Protein AF-A0A959JV57-F1 (afdb_monomer_lite)

Radius of gyration: 28.12 Å; chains: 1; bounding box: 73×50×71 Å

Structure (mmCIF, N/CA/C/O backbone):
data_AF-A0A959JV57-F1
#
_entry.id   AF-A0A959JV57-F1
#
loop_
_atom_site.group_PDB
_atom_site.id
_atom_site.type_symbol
_atom_site.label_atom_id
_atom_site.label_alt_id
_atom_site.label_comp_id
_atom_site.label_asym_id
_atom_site.label_entity_id
_atom_site.label_seq_id
_atom_site.pdbx_PDB_ins_code
_atom_site.Cartn_x
_atom_site.Cartn_y
_atom_site.Cartn_z
_atom_site.occupancy
_atom_site.B_iso_or_equiv
_atom_site.auth_seq_id
_atom_site.auth_comp_id
_atom_site.auth_asym_id
_atom_site.auth_atom_id
_atom_site.pdbx_PDB_model_num
ATOM 1 N N . GLY A 1 1 ? 7.301 -25.362 -35.807 1.00 52.50 1 GLY A N 1
ATOM 2 C CA . GLY A 1 1 ? 5.873 -25.503 -36.182 1.00 52.50 1 GLY A CA 1
ATOM 3 C C . GLY A 1 1 ? 5.423 -24.274 -36.950 1.00 52.50 1 GLY A C 1
ATOM 4 O O . GLY A 1 1 ? 6.172 -23.306 -36.945 1.00 52.50 1 GLY A O 1
ATOM 5 N N . LYS A 1 2 ? 4.250 -24.298 -37.602 1.00 63.06 2 LYS A N 1
ATOM 6 C CA . LYS A 1 2 ? 3.744 -23.158 -38.401 1.00 63.06 2 LYS A CA 1
ATOM 7 C C . LYS A 1 2 ? 3.637 -21.845 -37.606 1.00 63.06 2 LYS A C 1
ATOM 9 O O . LYS A 1 2 ? 3.842 -20.795 -38.191 1.00 63.06 2 LYS A O 1
ATOM 14 N N . ASP A 1 3 ? 3.454 -21.935 -36.289 1.00 67.38 3 ASP A N 1
ATOM 15 C CA . ASP A 1 3 ? 3.324 -20.781 -35.383 1.00 67.38 3 ASP A CA 1
ATOM 16 C C . ASP A 1 3 ? 4.558 -20.577 -34.480 1.00 67.38 3 ASP A C 1
ATOM 18 O O . ASP A 1 3 ? 4.481 -19.987 -33.404 1.00 67.38 3 ASP A O 1
ATOM 22 N N . SER A 1 4 ? 5.710 -21.139 -34.864 1.00 71.12 4 SER A N 1
ATOM 23 C CA . SER A 1 4 ? 6.937 -21.066 -34.066 1.00 71.12 4 SER A CA 1
ATOM 24 C C . SER A 1 4 ? 7.746 -19.825 -34.414 1.00 71.12 4 SER A C 1
ATOM 26 O O . SER A 1 4 ? 8.199 -19.691 -35.545 1.00 71.12 4 SER A O 1
ATOM 28 N N . ASN A 1 5 ? 8.048 -18.997 -33.417 1.00 72.25 5 ASN A N 1
ATOM 29 C CA . ASN A 1 5 ? 8.961 -17.857 -33.557 1.00 72.25 5 ASN A CA 1
ATOM 30 C C . ASN A 1 5 ? 10.437 -18.247 -33.321 1.00 72.25 5 ASN A C 1
ATOM 32 O O . ASN A 1 5 ? 11.189 -17.497 -32.703 1.00 72.25 5 ASN A O 1
ATOM 36 N N . ASP A 1 6 ? 10.832 -19.453 -33.734 1.00 79.62 6 ASP A N 1
ATOM 37 C CA . ASP A 1 6 ? 12.185 -19.986 -33.509 1.00 79.62 6 ASP A CA 1
ATOM 38 C C . ASP A 1 6 ? 12.947 -20.081 -34.836 1.00 79.62 6 ASP A C 1
ATOM 40 O O . ASP A 1 6 ? 12.332 -20.133 -35.907 1.00 79.62 6 ASP A O 1
ATOM 44 N N . ILE A 1 7 ? 14.281 -20.121 -34.778 1.00 83.56 7 ILE A N 1
ATOM 45 C CA . ILE A 1 7 ? 15.097 -20.226 -35.992 1.00 83.56 7 ILE A CA 1
ATOM 46 C C . ILE A 1 7 ? 14.872 -21.589 -36.635 1.00 83.56 7 ILE A C 1
ATOM 48 O O . ILE A 1 7 ? 15.105 -22.637 -36.034 1.00 83.56 7 ILE A O 1
ATOM 52 N N . CYS A 1 8 ? 14.484 -21.564 -37.905 1.00 84.50 8 CYS A N 1
ATOM 53 C CA . CYS A 1 8 ? 14.448 -22.754 -38.736 1.00 84.50 8 CYS A CA 1
ATOM 54 C C . CYS A 1 8 ? 15.799 -22.930 -39.431 1.00 84.50 8 CYS A C 1
ATOM 56 O O . CYS A 1 8 ? 16.274 -22.033 -40.125 1.00 84.50 8 CYS A O 1
ATOM 58 N N . LEU A 1 9 ? 16.408 -24.098 -39.244 1.00 85.94 9 LEU A N 1
ATOM 59 C CA . LEU A 1 9 ? 17.654 -24.477 -39.900 1.00 85.94 9 LEU A CA 1
ATOM 60 C C . LEU A 1 9 ? 17.373 -25.483 -41.015 1.00 85.94 9 LEU A C 1
ATOM 62 O O . LEU A 1 9 ? 16.409 -26.246 -40.959 1.00 85.94 9 LEU A O 1
ATOM 66 N N . SER A 1 10 ? 18.252 -25.501 -42.012 1.00 88.88 10 SER A N 1
ATOM 67 C CA . SER A 1 10 ? 18.282 -26.527 -43.052 1.00 88.88 10 SER A CA 1
ATOM 68 C C . SER A 1 10 ? 19.691 -27.096 -43.168 1.00 88.88 10 SER A C 1
ATOM 70 O O . SER A 1 10 ? 20.672 -26.445 -42.803 1.00 88.88 10 SER A O 1
ATOM 72 N N . SER A 1 11 ? 19.792 -28.345 -43.613 1.00 90.44 11 SER A N 1
ATOM 73 C CA . SER A 1 11 ? 21.082 -29.007 -43.799 1.00 90.44 11 SER A CA 1
ATOM 74 C C . SER A 1 11 ? 21.816 -28.446 -45.015 1.00 90.44 11 SER A C 1
ATOM 76 O O . SER A 1 11 ? 21.203 -28.169 -46.043 1.00 90.44 11 SER A O 1
ATOM 78 N N . ILE A 1 12 ? 23.139 -28.343 -44.907 1.00 89.00 12 ILE A N 1
ATOM 79 C CA . ILE A 1 12 ? 24.043 -27.937 -45.990 1.00 89.00 12 ILE A CA 1
ATOM 80 C C . ILE A 1 12 ? 25.087 -29.040 -46.250 1.00 89.00 12 ILE A C 1
ATOM 82 O O . ILE A 1 12 ? 25.291 -29.893 -45.376 1.00 89.00 12 ILE A O 1
ATOM 86 N N . PRO A 1 13 ? 25.756 -29.057 -47.420 1.00 94.44 13 PRO A N 1
ATOM 87 C CA . PRO A 1 13 ? 26.832 -30.002 -47.701 1.00 94.44 13 PRO A CA 1
ATOM 88 C C . PRO A 1 13 ? 27.978 -29.920 -46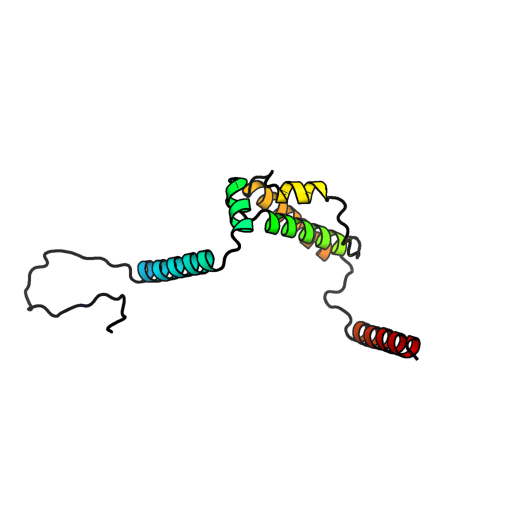.689 1.00 94.44 13 PRO A C 1
ATOM 90 O O . PRO A 1 13 ? 28.340 -28.839 -46.210 1.00 94.44 13 PRO A O 1
ATOM 93 N N . LYS A 1 14 ? 28.584 -31.079 -46.409 1.00 87.06 14 LYS A N 1
ATOM 94 C CA . LYS A 1 14 ? 29.846 -31.153 -45.666 1.00 87.06 14 LYS A CA 1
ATOM 95 C C . LYS A 1 14 ? 30.925 -30.445 -46.502 1.00 87.06 14 LYS A C 1
ATOM 97 O O . LYS A 1 14 ? 30.869 -30.509 -47.724 1.00 87.06 14 LYS A O 1
ATOM 102 N N . ASP A 1 15 ? 31.831 -29.725 -45.842 1.00 93.12 15 ASP A N 1
ATOM 103 C CA . ASP A 1 15 ? 32.936 -28.948 -46.446 1.00 93.12 15 ASP A CA 1
ATOM 104 C C . ASP A 1 15 ? 32.580 -27.563 -47.027 1.00 93.12 15 ASP A C 1
ATOM 106 O O . ASP A 1 15 ? 33.412 -26.909 -47.657 1.00 93.12 15 ASP A O 1
ATOM 110 N N . THR A 1 16 ? 31.373 -27.056 -46.763 1.00 90.81 16 THR A N 1
ATOM 111 C CA . THR A 1 16 ? 31.006 -25.674 -47.125 1.00 90.81 16 THR A CA 1
ATOM 112 C C . THR A 1 16 ? 31.783 -24.656 -46.277 1.00 90.81 16 THR A C 1
ATOM 114 O O . THR A 1 16 ? 31.849 -24.778 -45.052 1.00 90.81 16 THR A O 1
ATOM 117 N N . LYS A 1 17 ? 32.340 -23.615 -46.911 1.00 92.88 17 LYS A N 1
ATOM 118 C CA . LYS A 1 17 ? 33.031 -22.518 -46.215 1.00 92.88 17 LYS A CA 1
ATOM 119 C C . LYS A 1 17 ? 32.027 -21.639 -45.457 1.00 92.88 17 LYS A C 1
ATOM 121 O O . LYS A 1 17 ? 30.975 -21.291 -45.983 1.00 92.88 17 LYS A O 1
ATOM 126 N N . GLN A 1 18 ? 32.353 -21.271 -44.218 1.00 91.50 18 GLN A N 1
ATOM 127 C CA . GLN A 1 18 ? 31.551 -20.327 -43.439 1.00 91.50 18 GLN A CA 1
ATOM 128 C C . GLN A 1 18 ? 31.687 -18.913 -44.020 1.00 91.50 18 GLN A C 1
ATOM 130 O O . GLN A 1 18 ? 32.782 -18.355 -44.028 1.00 91.50 18 GLN A O 1
ATOM 135 N N . GLU A 1 19 ? 30.570 -18.324 -44.443 1.00 92.56 19 GLU A N 1
ATOM 136 C CA . GLU A 1 19 ? 30.530 -16.961 -44.996 1.00 92.56 19 GLU A CA 1
ATOM 137 C C . GLU A 1 19 ? 30.148 -15.901 -43.946 1.00 92.56 19 GLU A C 1
ATOM 139 O O . GLU A 1 19 ? 30.552 -14.746 -44.047 1.00 92.56 19 GLU A O 1
ATOM 144 N N . ALA A 1 20 ? 29.388 -16.274 -42.909 1.00 91.88 20 ALA A N 1
ATOM 145 C CA . ALA A 1 20 ? 28.929 -15.353 -41.869 1.00 91.88 20 ALA A CA 1
ATOM 146 C C . ALA A 1 20 ? 28.632 -16.069 -40.542 1.00 91.88 20 ALA A C 1
ATOM 148 O O . ALA A 1 20 ? 28.467 -17.288 -40.499 1.00 91.88 20 ALA A O 1
ATOM 149 N N . LEU A 1 21 ? 28.528 -15.286 -39.464 1.00 90.19 21 LEU A N 1
ATOM 150 C CA . LEU A 1 21 ? 28.027 -15.720 -38.161 1.00 90.19 21 LEU A CA 1
ATOM 151 C C . LEU A 1 21 ? 26.746 -14.946 -37.844 1.00 90.19 21 LEU A C 1
ATOM 153 O O . LEU A 1 21 ? 26.760 -13.719 -37.788 1.00 90.19 21 LEU A O 1
ATOM 157 N N . MET A 1 22 ? 25.652 -15.666 -37.603 1.00 88.62 22 MET A N 1
ATOM 158 C CA . MET A 1 22 ? 24.410 -15.087 -37.099 1.00 88.62 22 MET A CA 1
ATOM 159 C C . MET A 1 22 ? 24.254 -15.448 -35.625 1.00 88.62 22 MET A C 1
ATOM 161 O O . MET A 1 22 ? 24.321 -16.620 -35.257 1.00 88.62 22 MET A O 1
ATOM 165 N N . TYR A 1 23 ? 24.017 -14.442 -34.788 1.00 89.69 23 TYR A N 1
ATOM 166 C CA . TYR A 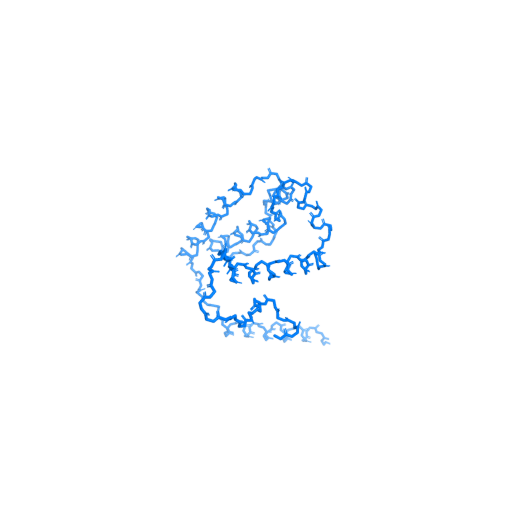1 23 ? 23.694 -14.624 -33.379 1.00 89.69 23 TYR A CA 1
ATOM 167 C C . TYR A 1 23 ? 22.229 -14.258 -33.134 1.00 89.69 23 TYR A C 1
ATOM 169 O O . TYR A 1 23 ? 21.767 -13.205 -33.567 1.00 89.69 23 TYR A O 1
ATOM 177 N N . PHE A 1 24 ? 21.508 -15.114 -32.411 1.00 87.56 24 PHE A N 1
ATOM 178 C CA . PHE A 1 24 ? 20.125 -14.874 -32.013 1.00 87.56 24 PHE A CA 1
ATOM 179 C C . PHE A 1 24 ? 19.947 -15.139 -30.526 1.00 87.56 24 PHE A C 1
ATOM 181 O O . PHE A 1 24 ? 20.076 -16.268 -30.049 1.00 87.56 24 PHE A O 1
ATOM 188 N N . ASN A 1 25 ? 19.608 -14.083 -29.792 1.00 90.81 25 ASN A N 1
ATOM 189 C CA . ASN A 1 25 ? 19.247 -14.187 -28.389 1.00 90.81 25 ASN A CA 1
ATOM 190 C C . ASN A 1 25 ? 17.776 -14.605 -28.253 1.00 90.81 25 ASN A C 1
ATOM 192 O O . ASN A 1 25 ? 16.883 -13.767 -28.102 1.00 90.81 25 ASN A O 1
ATOM 196 N N . ARG A 1 26 ? 17.531 -15.916 -28.278 1.00 86.12 26 ARG A N 1
ATOM 197 C CA . ARG A 1 26 ? 16.188 -16.496 -28.138 1.00 86.12 26 ARG A CA 1
ATOM 198 C C . ARG A 1 26 ? 15.461 -16.046 -26.866 1.00 86.12 26 ARG A C 1
ATOM 200 O O . ARG A 1 26 ? 14.258 -15.783 -26.911 1.00 86.12 26 ARG A O 1
ATOM 207 N N . ASN A 1 27 ? 16.178 -15.949 -25.746 1.00 87.62 27 ASN A N 1
ATOM 208 C CA . ASN A 1 27 ? 15.596 -15.539 -24.468 1.00 87.62 27 ASN A CA 1
ATOM 209 C C . ASN A 1 27 ? 15.163 -14.072 -24.521 1.00 87.62 27 ASN A C 1
ATOM 211 O O . ASN A 1 27 ? 14.023 -13.765 -24.191 1.00 87.62 27 ASN A O 1
ATOM 215 N N . GLY A 1 28 ? 16.033 -13.187 -25.019 1.00 88.81 28 GLY A N 1
ATOM 216 C CA . GLY A 1 28 ? 15.723 -11.765 -25.184 1.00 88.81 28 GLY A CA 1
ATOM 217 C C . GLY A 1 28 ? 14.530 -11.524 -26.110 1.00 88.81 28 GLY A C 1
ATOM 218 O O . GLY A 1 28 ? 13.633 -10.759 -25.768 1.00 88.81 28 GLY A O 1
ATOM 219 N N . TYR A 1 29 ? 14.467 -12.237 -27.237 1.00 87.06 29 TYR A N 1
ATOM 220 C CA . TYR A 1 29 ? 13.321 -12.173 -28.146 1.00 87.06 29 TYR A CA 1
ATOM 221 C C . TYR A 1 29 ? 12.015 -12.630 -27.471 1.00 87.06 29 TYR A C 1
ATOM 223 O O . TYR A 1 29 ? 10.990 -11.958 -27.568 1.00 87.06 29 TYR A O 1
ATOM 231 N N . SER A 1 30 ? 12.055 -13.747 -26.738 1.00 86.31 30 SER A N 1
ATOM 232 C CA . SER A 1 30 ? 10.873 -14.279 -26.046 1.00 86.31 30 SER A CA 1
ATOM 233 C C . SER A 1 30 ? 10.374 -13.333 -24.948 1.00 86.31 30 SER A C 1
ATOM 235 O O . SER A 1 30 ? 9.165 -13.109 -24.846 1.00 86.31 30 SER A O 1
ATOM 237 N N . THR A 1 31 ? 11.292 -12.748 -24.168 1.00 87.50 31 THR A N 1
ATOM 238 C CA . THR A 1 31 ? 10.986 -11.718 -23.162 1.00 87.50 31 THR A CA 1
ATOM 239 C C . THR A 1 31 ? 10.332 -10.505 -23.811 1.00 87.50 31 THR A C 1
ATOM 241 O O . THR A 1 31 ? 9.237 -10.125 -23.406 1.00 87.50 31 THR A O 1
ATOM 244 N N . TYR A 1 32 ? 10.923 -9.974 -24.884 1.00 87.94 32 TYR A N 1
ATOM 245 C CA . TYR A 1 32 ? 10.369 -8.831 -25.606 1.00 87.94 32 TYR A CA 1
ATOM 246 C C . TYR A 1 32 ? 8.948 -9.097 -26.120 1.00 87.94 32 TYR A C 1
ATOM 248 O O . TYR A 1 32 ? 8.053 -8.280 -25.928 1.00 87.94 32 TYR A O 1
ATOM 256 N N . CYS A 1 33 ? 8.695 -10.257 -26.737 1.00 87.38 33 CYS A N 1
ATOM 257 C CA . CYS A 1 33 ? 7.354 -10.594 -27.219 1.00 87.38 33 CYS A CA 1
ATOM 258 C C . CYS A 1 33 ? 6.319 -10.675 -26.091 1.00 87.38 33 CYS A C 1
ATOM 260 O O . CYS A 1 33 ? 5.147 -10.364 -26.315 1.00 87.38 33 CYS A O 1
ATOM 262 N N . LYS A 1 34 ? 6.726 -11.127 -24.900 1.00 86.44 34 LYS A N 1
ATOM 263 C CA . LYS A 1 34 ? 5.861 -11.145 -23.719 1.00 86.44 34 LYS A CA 1
ATOM 264 C C . LYS A 1 34 ? 5.562 -9.720 -23.256 1.00 86.44 34 LYS A C 1
ATOM 266 O O . LYS A 1 34 ? 4.390 -9.366 -23.190 1.00 86.44 34 LYS A O 1
ATOM 271 N N . GLU A 1 35 ? 6.594 -8.915 -23.021 1.00 86.19 35 GLU A N 1
ATOM 272 C CA . GLU A 1 35 ? 6.463 -7.523 -22.567 1.00 86.19 35 GLU A CA 1
ATOM 273 C C . GLU A 1 35 ? 5.638 -6.679 -23.543 1.00 86.19 35 GLU A C 1
ATOM 275 O O . GLU A 1 35 ? 4.777 -5.905 -23.132 1.00 86.19 35 GLU A O 1
ATOM 280 N N . PHE A 1 36 ? 5.840 -6.870 -24.849 1.00 86.81 36 PHE A N 1
ATOM 281 C CA . PHE A 1 36 ? 5.067 -6.196 -25.887 1.00 86.81 36 PHE A CA 1
ATOM 282 C C . PHE A 1 36 ? 3.577 -6.542 -25.798 1.00 86.81 36 PHE A C 1
ATOM 284 O O . PHE A 1 36 ? 2.738 -5.643 -25.817 1.00 86.81 36 PHE A O 1
ATOM 291 N N . ARG A 1 37 ? 3.228 -7.832 -25.674 1.00 87.38 37 ARG A N 1
ATOM 292 C CA . ARG A 1 37 ? 1.826 -8.246 -25.503 1.00 87.38 37 ARG A CA 1
ATOM 293 C C . ARG A 1 37 ? 1.232 -7.694 -24.213 1.00 87.38 37 ARG A C 1
ATOM 295 O O . ARG A 1 37 ? 0.139 -7.151 -24.253 1.00 87.38 37 ARG A O 1
ATOM 302 N N . GLU A 1 38 ? 1.954 -7.790 -23.100 1.00 87.44 38 GLU A N 1
ATOM 303 C CA . GLU A 1 38 ? 1.505 -7.267 -21.804 1.00 87.44 38 GLU A CA 1
ATOM 304 C C . GLU A 1 38 ? 1.264 -5.754 -21.854 1.00 87.44 38 GLU A C 1
ATOM 306 O O . GLU A 1 38 ? 0.265 -5.272 -21.318 1.00 87.44 38 GLU A O 1
ATOM 311 N N . TYR A 1 39 ? 2.130 -5.008 -22.545 1.00 81.19 39 TYR A N 1
ATOM 312 C CA . TYR A 1 39 ? 1.946 -3.578 -22.763 1.00 81.19 39 TYR A CA 1
ATOM 313 C C . TYR A 1 39 ? 0.672 -3.283 -23.556 1.00 81.19 39 TYR A C 1
ATOM 315 O O . TYR A 1 39 ? -0.114 -2.440 -23.136 1.00 81.19 39 TYR A O 1
ATOM 323 N N . TRP A 1 40 ? 0.439 -3.965 -24.679 1.00 85.81 40 TRP A N 1
ATOM 324 C CA . TRP A 1 40 ? -0.749 -3.717 -25.503 1.00 85.81 40 TRP A CA 1
ATOM 325 C C . TRP A 1 40 ? -2.045 -4.190 -24.846 1.00 85.81 40 TRP A C 1
ATOM 327 O O . TRP A 1 40 ? -3.043 -3.480 -24.924 1.00 85.81 40 TRP A O 1
ATOM 337 N N . ASP A 1 41 ? -2.015 -5.304 -24.117 1.00 88.62 41 ASP A N 1
ATOM 338 C CA . ASP A 1 41 ? -3.127 -5.736 -23.266 1.00 88.62 41 ASP A CA 1
ATOM 339 C C . ASP A 1 41 ? -3.442 -4.686 -22.195 1.00 88.62 41 ASP A C 1
ATOM 341 O O . ASP A 1 41 ? -4.608 -4.423 -21.896 1.00 88.62 41 ASP A O 1
ATOM 345 N N . TRP A 1 42 ? -2.411 -4.076 -21.602 1.00 82.19 42 TRP A N 1
ATOM 346 C CA . TRP A 1 42 ? -2.593 -2.963 -20.680 1.00 82.19 42 TRP A CA 1
ATOM 347 C C . TRP A 1 42 ? -3.149 -1.728 -21.394 1.00 82.19 42 TRP A C 1
ATOM 349 O O . TRP A 1 42 ? -4.060 -1.108 -20.859 1.00 82.19 42 TRP A O 1
ATOM 359 N N . VAL A 1 43 ? -2.661 -1.377 -22.590 1.00 80.31 43 VAL A N 1
ATOM 360 C CA . VAL A 1 43 ? -3.193 -0.251 -23.379 1.00 80.31 43 VAL A CA 1
ATOM 361 C C . VAL A 1 43 ? -4.677 -0.443 -23.682 1.00 80.31 43 VAL A C 1
ATOM 363 O O . VAL A 1 43 ? -5.430 0.514 -23.548 1.00 80.31 43 VAL A O 1
ATOM 366 N N . ASP A 1 44 ? -5.097 -1.654 -24.038 1.00 83.56 44 ASP A N 1
ATOM 367 C CA . ASP A 1 44 ? -6.494 -1.976 -24.346 1.00 83.56 44 ASP A CA 1
ATOM 368 C C . ASP A 1 44 ? -7.395 -1.921 -23.098 1.00 83.56 44 ASP A C 1
ATOM 370 O O . ASP A 1 44 ? -8.533 -1.461 -23.149 1.00 83.56 44 ASP A O 1
ATOM 374 N N . LYS A 1 45 ? -6.870 -2.341 -21.939 1.00 83.19 45 LYS A N 1
ATOM 375 C CA . LYS A 1 45 ? -7.633 -2.444 -20.680 1.00 83.19 45 LYS A CA 1
ATOM 376 C C . LYS A 1 45 ? -7.500 -1.233 -19.755 1.00 83.19 45 LYS A C 1
ATOM 378 O O . LYS A 1 45 ? -8.149 -1.199 -18.704 1.00 83.19 45 LYS A O 1
ATOM 383 N N . ARG A 1 46 ? -6.620 -0.271 -20.053 1.00 78.25 46 ARG A N 1
ATOM 384 C CA . ARG A 1 46 ? -6.358 0.854 -19.143 1.00 78.25 46 ARG A CA 1
ATOM 385 C C . ARG A 1 46 ? -7.560 1.788 -19.062 1.00 78.25 46 ARG A C 1
ATOM 387 O O . ARG A 1 46 ? -8.361 1.920 -19.976 1.00 78.25 46 ARG A O 1
ATOM 394 N N . ASN A 1 47 ? -7.623 2.525 -17.961 1.00 78.56 47 ASN A N 1
ATOM 395 C CA . ASN A 1 47 ? -8.524 3.659 -17.833 1.00 78.56 47 ASN A CA 1
ATOM 396 C C . ASN A 1 47 ? -7.843 4.912 -18.418 1.00 78.56 47 ASN A C 1
ATOM 398 O O . ASN A 1 47 ? -6.860 5.396 -17.847 1.00 78.56 47 ASN A O 1
ATOM 402 N N . ASP A 1 48 ? -8.344 5.417 -19.546 1.00 73.25 48 ASP A N 1
ATOM 403 C CA . ASP A 1 48 ? -7.723 6.536 -20.269 1.00 73.25 48 ASP A CA 1
ATOM 404 C C . ASP A 1 48 ? -7.720 7.854 -19.479 1.00 73.25 48 ASP A C 1
ATOM 406 O O . ASP A 1 48 ? -6.717 8.566 -19.510 1.00 73.25 48 ASP A O 1
ATOM 410 N N . ASP A 1 49 ? -8.751 8.146 -18.680 1.00 67.88 49 ASP A N 1
ATOM 411 C CA . ASP A 1 49 ? -8.783 9.336 -17.808 1.00 67.88 49 ASP A CA 1
ATOM 412 C C . ASP A 1 49 ? -7.689 9.282 -16.729 1.00 67.88 49 ASP A C 1
ATOM 414 O O . ASP A 1 49 ? -7.080 10.290 -16.348 1.00 67.88 49 ASP A O 1
ATOM 418 N N . ARG A 1 50 ? -7.410 8.077 -16.222 1.00 65.44 50 ARG A N 1
ATOM 419 C CA . ARG A 1 50 ? -6.339 7.835 -15.251 1.00 65.44 50 ARG A CA 1
ATOM 420 C C . ARG A 1 50 ? -4.964 7.971 -15.898 1.00 65.44 50 ARG A C 1
ATOM 422 O O . ARG A 1 50 ? -4.084 8.599 -15.314 1.00 65.44 50 ARG A O 1
ATOM 429 N N . TYR A 1 51 ? -4.794 7.433 -17.103 1.00 62.88 51 TYR A N 1
ATOM 430 C CA . TYR A 1 51 ? -3.555 7.571 -17.864 1.00 62.88 51 TYR A CA 1
ATOM 431 C C . TYR A 1 51 ? -3.288 9.029 -18.272 1.00 62.88 51 TYR A C 1
ATOM 433 O O . TYR A 1 51 ? -2.156 9.501 -18.158 1.00 62.88 51 TYR A O 1
ATOM 441 N N . GLY A 1 52 ? -4.331 9.766 -18.667 1.00 61.91 52 GLY A N 1
ATOM 442 C CA . GLY A 1 52 ? -4.271 11.200 -18.952 1.00 61.91 52 GLY A CA 1
ATOM 443 C C . GLY A 1 52 ? -3.789 12.009 -17.751 1.00 61.91 52 GLY A C 1
ATOM 444 O O . GLY A 1 52 ? -2.926 12.867 -17.910 1.00 61.91 52 GLY A O 1
ATOM 445 N N . ASN A 1 53 ? -4.249 11.663 -16.543 1.00 62.09 53 ASN A N 1
ATOM 446 C CA . ASN A 1 53 ? -3.714 12.234 -15.309 1.00 62.09 53 ASN A CA 1
ATOM 447 C C . ASN A 1 53 ? -2.232 11.883 -15.109 1.00 62.09 53 ASN A C 1
ATOM 449 O O . ASN A 1 53 ? -1.430 12.773 -14.881 1.00 62.09 53 ASN A O 1
ATOM 453 N N . THR A 1 54 ? -1.794 10.630 -15.244 1.00 62.91 54 THR A N 1
ATOM 454 C CA . THR A 1 54 ? -0.352 10.312 -15.129 1.00 62.91 54 THR A CA 1
ATOM 455 C C . THR A 1 54 ? 0.500 11.119 -16.120 1.00 62.91 54 THR A C 1
ATOM 457 O O . THR A 1 54 ? 1.561 11.629 -15.766 1.00 62.91 54 THR A O 1
ATOM 460 N N . LYS A 1 55 ? 0.003 11.312 -17.346 1.00 59.88 55 LYS A N 1
ATOM 461 C CA . LYS A 1 55 ? 0.693 12.067 -18.398 1.00 59.88 55 LYS A CA 1
ATOM 462 C C . LYS A 1 55 ? 0.679 13.588 -18.165 1.00 59.88 55 LYS A C 1
ATOM 464 O O . LYS A 1 55 ? 1.643 14.250 -18.541 1.00 59.88 55 LYS A O 1
ATOM 469 N N . SER A 1 56 ? -0.369 14.142 -17.545 1.00 57.81 56 SER A N 1
ATOM 470 C CA . SER A 1 56 ? -0.549 15.593 -17.358 1.00 57.81 56 SER A CA 1
ATOM 471 C C . SER A 1 56 ? 0.388 16.207 -16.318 1.00 57.81 56 SER A C 1
ATOM 473 O O . SER A 1 56 ? 0.830 17.337 -16.504 1.00 57.81 56 SER A O 1
ATOM 475 N N . HIS A 1 57 ? 0.750 15.473 -15.262 1.00 63.16 57 HIS A N 1
ATOM 476 C CA . HIS A 1 57 ? 1.705 15.962 -14.255 1.00 63.16 57 HIS A CA 1
ATOM 477 C C . HIS A 1 57 ? 3.173 15.747 -14.681 1.00 63.16 57 HIS A C 1
ATOM 479 O O . HIS A 1 57 ? 4.090 16.132 -13.960 1.00 63.16 57 HIS A O 1
ATOM 485 N N . GLY A 1 58 ? 3.420 15.101 -15.832 1.00 60.50 58 GLY A N 1
ATOM 486 C CA . GLY A 1 58 ? 4.766 14.818 -16.350 1.00 60.50 58 GLY A CA 1
ATOM 487 C C . GLY A 1 58 ? 5.587 13.846 -15.495 1.00 60.50 58 GLY A C 1
ATOM 488 O O . GLY A 1 58 ? 6.771 13.638 -15.757 1.00 60.50 58 GLY A O 1
ATOM 489 N N . LYS A 1 59 ? 4.974 13.251 -14.468 1.00 62.59 59 LYS A N 1
ATOM 490 C CA . LYS A 1 59 ? 5.607 12.286 -13.580 1.00 62.59 59 LYS A CA 1
ATOM 491 C C . LYS A 1 59 ? 5.209 10.881 -14.006 1.00 62.59 59 LYS A C 1
ATOM 493 O O . LYS A 1 59 ? 4.028 10.554 -14.037 1.00 62.59 59 LYS A O 1
ATOM 498 N N . ASN A 1 60 ? 6.185 10.027 -14.295 1.00 69.19 60 ASN A N 1
ATOM 499 C CA . ASN A 1 60 ? 5.969 8.633 -14.702 1.00 69.19 60 ASN A CA 1
ATOM 500 C C . ASN A 1 60 ? 5.527 7.724 -13.528 1.00 69.19 60 ASN A C 1
ATOM 502 O O . ASN A 1 60 ? 6.011 6.603 -13.402 1.00 69.19 60 ASN A O 1
ATOM 506 N N . TYR A 1 61 ? 4.633 8.192 -12.650 1.00 75.00 61 TYR A N 1
ATOM 507 C CA . TYR A 1 61 ? 4.071 7.403 -11.551 1.00 75.00 61 TYR A CA 1
ATOM 508 C C . TYR A 1 61 ? 2.580 7.688 -11.339 1.00 75.00 61 TYR A C 1
ATOM 510 O O . TYR A 1 61 ? 2.052 8.743 -11.688 1.00 75.00 61 TYR A O 1
ATOM 518 N N . ASP A 1 62 ? 1.878 6.730 -10.738 1.00 84.38 62 ASP A N 1
ATOM 519 C CA . ASP A 1 62 ? 0.458 6.864 -10.420 1.00 84.38 62 ASP A CA 1
ATOM 520 C C . ASP A 1 62 ? 0.265 7.634 -9.101 1.00 84.38 62 ASP A C 1
ATOM 522 O O . ASP A 1 62 ? 0.406 7.084 -8.005 1.00 84.38 62 ASP A O 1
ATOM 526 N N . SER A 1 63 ? -0.055 8.926 -9.202 1.00 87.25 63 SER A N 1
ATOM 527 C CA . SER A 1 63 ? -0.206 9.825 -8.049 1.00 87.25 63 SER A CA 1
ATOM 528 C C . SER A 1 63 ? -1.337 9.426 -7.097 1.00 87.25 63 SER A C 1
ATOM 530 O O . SER A 1 63 ? -1.247 9.634 -5.885 1.00 87.25 63 SER A O 1
ATOM 532 N N . LYS A 1 64 ? -2.399 8.793 -7.612 1.00 87.69 64 LYS A N 1
ATOM 533 C CA . LYS A 1 64 ? -3.509 8.287 -6.795 1.00 87.69 64 LYS A CA 1
ATOM 534 C C . LYS A 1 64 ? -3.056 7.119 -5.924 1.00 87.69 64 LYS A C 1
ATOM 536 O O . LYS A 1 64 ? -3.390 7.080 -4.740 1.00 87.69 64 LYS A O 1
ATOM 541 N N . ASN A 1 65 ? -2.316 6.179 -6.498 1.00 90.50 65 ASN A N 1
ATOM 542 C CA . ASN A 1 65 ? -1.750 5.059 -5.760 1.00 90.50 65 ASN A CA 1
ATOM 543 C C . ASN A 1 65 ? -0.767 5.565 -4.711 1.00 90.50 65 ASN A C 1
ATOM 545 O O . ASN A 1 65 ? -0.850 5.130 -3.567 1.00 90.50 65 ASN A O 1
ATOM 549 N N . MET A 1 66 ? 0.080 6.536 -5.057 1.00 92.88 66 MET A N 1
ATOM 550 C CA . MET A 1 66 ? 1.020 7.093 -4.090 1.00 92.88 66 MET A CA 1
ATOM 551 C C . MET A 1 66 ? 0.306 7.768 -2.913 1.00 92.88 66 MET A C 1
ATOM 553 O O . MET A 1 66 ? 0.617 7.493 -1.759 1.00 92.88 66 MET A O 1
ATOM 557 N N . MET A 1 67 ? -0.735 8.562 -3.172 1.00 95.62 67 MET A N 1
ATOM 558 C CA . MET A 1 67 ? -1.586 9.106 -2.107 1.00 95.62 67 MET A CA 1
ATOM 559 C C . MET A 1 67 ? -2.153 7.990 -1.208 1.00 95.62 67 MET A C 1
ATOM 561 O O . MET A 1 67 ? -2.222 8.149 0.012 1.00 95.62 67 MET A O 1
ATOM 565 N N . HIS A 1 68 ? -2.578 6.860 -1.785 1.00 96.31 68 HIS A N 1
ATOM 566 C CA . HIS A 1 68 ? -3.065 5.727 -0.998 1.00 96.31 68 HIS A CA 1
ATOM 567 C C . HIS A 1 68 ? -1.970 5.087 -0.138 1.00 96.31 68 HIS A C 1
ATOM 569 O O . HIS A 1 68 ? -2.267 4.755 1.007 1.00 96.31 68 HIS A O 1
ATOM 575 N N . VAL A 1 69 ? -0.737 4.970 -0.639 1.00 97.00 69 VAL A N 1
ATOM 576 C CA . VAL A 1 69 ? 0.415 4.468 0.133 1.00 97.00 69 VAL A CA 1
ATOM 577 C C . VAL A 1 69 ? 0.610 5.299 1.399 1.00 97.00 69 VAL A C 1
ATOM 579 O O . VAL A 1 69 ? 0.554 4.751 2.497 1.00 97.00 69 VAL A O 1
ATOM 582 N N . PHE A 1 70 ? 0.718 6.624 1.271 1.00 97.75 70 PHE A N 1
ATOM 583 C CA . PHE A 1 70 ? 0.888 7.510 2.429 1.00 97.75 70 PHE A CA 1
ATOM 584 C C . PHE A 1 70 ? -0.281 7.434 3.406 1.00 97.75 70 PHE A C 1
ATOM 586 O O . PHE A 1 70 ? -0.074 7.302 4.612 1.00 97.75 70 PHE A O 1
ATOM 593 N N . ARG A 1 71 ? -1.518 7.448 2.892 1.00 97.81 71 ARG A N 1
ATOM 594 C CA . ARG A 1 71 ? -2.709 7.308 3.736 1.00 97.81 71 ARG A CA 1
ATOM 595 C C . ARG A 1 71 ? -2.672 6.017 4.558 1.00 97.81 71 ARG A C 1
ATOM 597 O O . ARG A 1 71 ? -3.044 6.050 5.725 1.00 97.81 71 ARG A O 1
ATOM 604 N N . LEU A 1 72 ? -2.290 4.894 3.950 1.00 97.81 72 LEU A N 1
ATOM 605 C CA . LEU A 1 72 ? -2.263 3.595 4.623 1.00 97.81 72 LEU A CA 1
ATOM 606 C C . LEU A 1 72 ? -1.116 3.494 5.630 1.00 97.81 72 LEU A C 1
ATOM 608 O O . LEU A 1 72 ? -1.359 3.031 6.740 1.00 97.81 72 LEU A O 1
ATOM 612 N N . LEU A 1 73 ? 0.084 3.964 5.281 1.00 98.19 73 LEU A N 1
ATOM 613 C CA . LEU A 1 73 ? 1.240 3.952 6.183 1.00 98.19 73 LEU A CA 1
ATOM 614 C C . LEU A 1 73 ? 0.973 4.762 7.452 1.00 98.19 73 LEU A C 1
ATOM 616 O O . LEU A 1 73 ? 1.182 4.274 8.558 1.00 98.19 73 LEU A O 1
ATOM 620 N N . GLU A 1 74 ? 0.442 5.975 7.317 1.00 97.56 74 GLU A N 1
ATOM 621 C CA . GLU A 1 74 ? 0.101 6.789 8.484 1.00 97.56 74 GLU A CA 1
ATOM 622 C C . GLU A 1 74 ? -1.012 6.173 9.329 1.00 97.56 74 GLU A C 1
ATOM 624 O O . GLU A 1 74 ? -0.919 6.170 10.553 1.00 97.56 74 GLU A O 1
ATOM 629 N N . MET A 1 75 ? -2.051 5.619 8.694 1.00 97.88 75 MET A N 1
ATOM 630 C CA . MET A 1 75 ? -3.094 4.897 9.424 1.00 97.88 75 MET A CA 1
ATOM 631 C C . MET A 1 75 ? -2.514 3.698 10.180 1.00 97.88 75 MET A C 1
ATOM 633 O O . MET A 1 75 ? -2.914 3.452 11.312 1.00 97.88 75 MET A O 1
ATOM 637 N N . ALA A 1 76 ? -1.575 2.961 9.586 1.00 97.69 76 ALA A N 1
ATOM 638 C CA . ALA A 1 76 ? -0.917 1.837 10.241 1.00 97.69 76 ALA A CA 1
ATOM 639 C C . ALA A 1 76 ? -0.077 2.293 11.446 1.00 97.69 76 ALA A C 1
ATOM 641 O O . ALA A 1 76 ? -0.178 1.690 12.514 1.00 97.69 76 ALA A O 1
ATOM 642 N N . ILE A 1 77 ? 0.669 3.396 11.318 1.00 97.94 77 ILE A N 1
ATOM 643 C CA . ILE A 1 77 ? 1.408 4.015 12.431 1.00 97.94 77 ILE A CA 1
ATOM 644 C C . ILE A 1 77 ? 0.456 4.398 13.575 1.00 97.94 77 ILE A C 1
ATOM 646 O O . ILE A 1 77 ? 0.726 4.086 14.735 1.00 97.94 77 ILE A O 1
ATOM 650 N N . GLU A 1 78 ? -0.668 5.047 13.265 1.00 97.44 78 GLU A N 1
ATOM 651 C CA . GLU A 1 78 ? -1.687 5.427 14.254 1.00 97.44 78 GLU A CA 1
ATOM 652 C C . GLU A 1 78 ? -2.322 4.203 14.926 1.00 97.44 78 GLU A C 1
ATOM 654 O O . GLU A 1 78 ? -2.553 4.215 16.132 1.00 97.44 78 GLU A O 1
ATOM 659 N N . ILE A 1 79 ? -2.566 3.119 14.185 1.00 97.12 79 ILE A N 1
ATOM 660 C CA . ILE A 1 79 ? -3.057 1.861 14.761 1.00 97.12 79 ILE A CA 1
ATOM 661 C C . ILE A 1 79 ? -2.025 1.291 15.739 1.00 97.12 79 ILE A C 1
ATOM 663 O O . ILE A 1 79 ? -2.390 0.976 16.872 1.00 97.12 79 ILE A O 1
ATOM 667 N N . GLY A 1 80 ? -0.753 1.202 15.342 1.00 96.62 80 GLY A N 1
ATOM 668 C CA . GLY A 1 80 ? 0.316 0.679 16.197 1.00 96.62 80 GLY A CA 1
ATOM 669 C C . GLY A 1 80 ? 0.495 1.488 17.487 1.00 96.62 80 GLY A C 1
ATOM 670 O O . GLY A 1 80 ? 0.589 0.903 18.569 1.00 96.62 80 GLY A O 1
ATOM 671 N N . LYS A 1 81 ? 0.458 2.827 17.388 1.00 96.75 81 LYS A N 1
ATOM 672 C CA . LYS A 1 81 ? 0.685 3.755 18.514 1.00 96.75 81 LYS A CA 1
ATOM 673 C C . LYS A 1 81 ? -0.556 4.006 19.375 1.00 96.75 81 LYS A C 1
ATOM 675 O O . LYS A 1 81 ? -0.475 3.993 20.600 1.00 96.75 81 LYS A O 1
ATOM 680 N N . GLU A 1 82 ? -1.701 4.269 18.754 1.00 96.12 82 GLU A N 1
ATOM 681 C CA . GLU A 1 82 ? -2.917 4.753 19.427 1.00 96.12 82 GLU A CA 1
ATOM 682 C C . GLU A 1 82 ? -4.009 3.689 19.551 1.00 96.12 82 GLU A C 1
ATOM 684 O O . GLU A 1 82 ? -4.991 3.907 20.266 1.00 96.12 82 GLU A O 1
ATOM 689 N N . LYS A 1 83 ? -3.870 2.554 18.849 1.00 95.25 83 LYS A N 1
ATOM 690 C CA . LYS A 1 83 ? -4.878 1.481 18.767 1.00 95.25 83 LYS A CA 1
ATOM 691 C C . LYS A 1 83 ? -6.222 1.967 18.218 1.00 95.25 83 LYS A C 1
ATOM 693 O O . LYS A 1 83 ? -7.282 1.458 18.584 1.00 95.25 83 LYS A O 1
ATOM 698 N N . LYS A 1 84 ? -6.187 2.974 17.342 1.00 94.62 84 LYS A N 1
ATOM 699 C CA . LYS A 1 84 ? -7.366 3.593 16.725 1.00 94.62 84 LYS A CA 1
ATOM 700 C C . LYS A 1 84 ? -7.272 3.547 15.210 1.00 94.62 84 LYS A C 1
ATOM 702 O O . LYS A 1 84 ? -6.216 3.758 14.630 1.00 94.62 84 LYS A O 1
ATOM 707 N N . VAL A 1 85 ? -8.418 3.333 14.567 1.00 95.56 85 VAL A N 1
ATOM 708 C CA . VAL A 1 85 ? -8.547 3.405 13.109 1.00 95.56 85 VAL A CA 1
ATOM 709 C C . VAL A 1 85 ? -9.123 4.771 12.730 1.00 95.56 85 VAL A C 1
ATOM 711 O O . VAL A 1 85 ? -10.342 4.950 12.663 1.00 95.56 85 VAL A O 1
ATOM 714 N N . ASN A 1 86 ? -8.259 5.754 12.462 1.00 94.94 86 ASN A N 1
ATOM 715 C CA . ASN A 1 86 ? -8.703 7.093 12.065 1.00 94.94 86 ASN A CA 1
ATOM 716 C C . ASN A 1 86 ? -8.944 7.167 10.548 1.00 94.94 86 ASN A C 1
ATOM 718 O O . ASN A 1 86 ? -8.068 7.511 9.748 1.00 94.94 86 ASN A O 1
ATOM 722 N N . VAL A 1 87 ? -10.173 6.848 10.134 1.00 93.88 87 VAL A N 1
ATOM 723 C CA . VAL A 1 87 ? -10.576 6.872 8.714 1.00 93.88 87 VAL A CA 1
ATOM 724 C C . VAL A 1 87 ? -10.606 8.299 8.154 1.00 93.88 87 VAL A C 1
ATOM 726 O O . VAL A 1 87 ? -10.219 8.524 7.001 1.00 93.88 87 VAL A O 1
ATOM 729 N N . LYS A 1 88 ? -11.052 9.271 8.962 1.00 95.94 88 LYS A N 1
ATOM 730 C CA . LYS A 1 88 ? -11.056 10.694 8.603 1.00 95.94 88 LYS A CA 1
ATOM 731 C C . LYS A 1 88 ? -9.645 11.252 8.778 1.00 95.94 88 LYS A C 1
ATOM 733 O O . LYS A 1 88 ? -9.184 11.428 9.899 1.00 95.94 88 LYS A O 1
ATOM 738 N N . ARG A 1 89 ? -8.972 11.517 7.658 1.00 94.88 89 ARG A N 1
ATOM 739 C CA . ARG A 1 89 ? -7.560 11.912 7.642 1.00 94.88 89 ARG A CA 1
ATOM 740 C C . ARG A 1 89 ? -7.375 13.387 8.026 1.00 94.88 89 ARG A C 1
ATOM 742 O O . ARG A 1 89 ? -7.992 14.235 7.374 1.00 94.88 89 ARG A O 1
ATOM 749 N N . PRO A 1 90 ? -6.536 13.708 9.028 1.00 93.81 90 PRO A N 1
ATOM 750 C CA . PRO A 1 90 ? -6.247 15.094 9.398 1.00 93.81 90 PRO A CA 1
ATOM 751 C C . PRO A 1 90 ? -5.359 15.796 8.357 1.00 93.81 90 PRO A C 1
ATOM 753 O O . PRO A 1 90 ? -5.517 16.985 8.107 1.00 93.81 90 PRO A O 1
ATOM 756 N N . ASN A 1 91 ? -4.491 15.052 7.672 1.00 94.31 91 ASN A N 1
ATOM 757 C CA . ASN A 1 91 ? -3.545 15.535 6.663 1.00 94.31 91 ASN A CA 1
ATOM 758 C C . ASN A 1 91 ? -4.130 15.552 5.235 1.00 94.31 91 ASN A C 1
ATOM 760 O O . ASN A 1 91 ? -3.460 15.227 4.254 1.00 94.31 91 ASN A O 1
ATOM 764 N N . ARG A 1 92 ? -5.410 15.914 5.099 1.00 95.69 92 ARG A N 1
ATOM 765 C CA . ARG A 1 92 ? -6.129 15.877 3.813 1.00 95.69 92 ARG A CA 1
ATOM 766 C C . ARG A 1 92 ? -5.412 16.650 2.701 1.00 95.69 92 ARG A C 1
ATOM 768 O O . ARG A 1 92 ? -5.403 16.186 1.565 1.00 95.69 92 ARG A O 1
ATOM 775 N N . GLU A 1 93 ? -4.866 17.821 3.014 1.00 96.81 93 GLU A N 1
ATOM 776 C CA . GLU A 1 93 ? -4.191 18.683 2.036 1.00 96.81 93 GLU A CA 1
ATOM 777 C C . GLU A 1 93 ? -2.943 18.014 1.462 1.00 96.81 93 GLU A C 1
ATOM 779 O O . GLU A 1 93 ? -2.820 17.913 0.248 1.00 96.81 93 GLU A O 1
ATOM 784 N N . PHE A 1 94 ? -2.102 17.428 2.317 1.00 96.38 94 PHE A N 1
ATOM 785 C CA . PHE A 1 94 ? -0.928 16.663 1.896 1.00 96.38 94 PHE A CA 1
ATOM 786 C C . PHE A 1 94 ? -1.288 15.516 0.939 1.00 96.38 94 PHE A C 1
ATOM 788 O O . PHE A 1 94 ? -0.684 15.360 -0.121 1.00 96.38 94 PHE A O 1
ATOM 795 N N . LEU A 1 95 ? -2.332 14.745 1.259 1.00 96.69 95 LEU A N 1
ATOM 796 C CA . LEU A 1 95 ? -2.798 13.653 0.399 1.00 96.69 95 LEU A CA 1
ATOM 797 C C . LEU A 1 95 ? -3.283 14.156 -0.972 1.00 96.69 95 LEU A C 1
ATOM 799 O O . LEU A 1 95 ? -3.036 13.517 -1.998 1.00 96.69 95 LEU A O 1
ATOM 803 N N . LEU A 1 96 ? -3.968 15.301 -1.007 1.00 94.56 96 LEU A N 1
ATOM 804 C CA . LEU A 1 96 ? -4.396 15.918 -2.263 1.00 94.56 96 LEU A CA 1
ATOM 805 C C . LEU A 1 96 ? -3.223 16.475 -3.066 1.00 94.56 96 LEU A C 1
ATOM 807 O O . LEU A 1 96 ? -3.247 16.368 -4.289 1.00 94.56 96 LEU A O 1
ATOM 811 N N . ASP A 1 97 ? -2.199 16.995 -2.400 1.00 94.62 97 ASP A N 1
ATOM 812 C CA . ASP A 1 97 ? -0.983 17.497 -3.032 1.00 94.62 97 ASP A CA 1
ATOM 813 C C . ASP A 1 97 ? -0.189 16.377 -3.711 1.00 94.62 97 ASP A C 1
ATOM 815 O O . ASP A 1 97 ? 0.235 16.534 -4.860 1.00 94.62 97 ASP A O 1
ATOM 819 N N . ILE A 1 98 ? -0.092 15.206 -3.069 1.00 92.50 98 ILE A N 1
ATOM 820 C CA . ILE A 1 98 ? 0.450 13.995 -3.703 1.00 92.50 98 ILE A CA 1
ATOM 821 C C . ILE A 1 98 ? -0.382 13.624 -4.925 1.00 92.50 98 ILE A C 1
ATOM 823 O O . ILE A 1 98 ? 0.164 13.419 -6.008 1.00 92.50 98 ILE A O 1
ATOM 827 N N . LYS A 1 99 ? -1.711 13.561 -4.779 1.00 90.12 99 LYS A N 1
ATOM 828 C CA . LYS A 1 99 ? -2.611 13.187 -5.879 1.00 90.12 99 LYS A CA 1
ATOM 829 C C . LYS A 1 99 ? -2.522 14.162 -7.061 1.00 90.12 99 LYS A C 1
ATOM 831 O O . LYS A 1 99 ? -2.635 13.724 -8.204 1.00 90.12 99 LYS A O 1
ATOM 836 N N . ALA A 1 100 ? -2.306 15.445 -6.786 1.00 88.81 100 ALA A N 1
ATOM 837 C CA . ALA A 1 100 ? -2.105 16.496 -7.779 1.00 88.81 100 ALA A CA 1
ATOM 838 C C . ALA A 1 100 ? -0.699 16.485 -8.411 1.00 88.81 100 ALA A C 1
ATOM 840 O O . ALA A 1 100 ? -0.401 17.349 -9.231 1.00 88.81 100 ALA A O 1
ATOM 841 N N . GLY A 1 101 ? 0.173 15.543 -8.033 1.00 87.56 101 GLY A N 1
ATOM 842 C CA . GLY A 1 101 ? 1.500 15.387 -8.627 1.00 87.56 101 GLY A CA 1
ATOM 843 C C . GLY A 1 101 ? 2.485 16.495 -8.252 1.00 87.56 101 GLY A C 1
ATOM 844 O O . GLY A 1 101 ? 3.411 16.751 -9.017 1.00 87.56 101 GLY A O 1
ATOM 845 N N . LYS A 1 102 ? 2.302 17.158 -7.098 1.00 90.12 102 LYS A N 1
ATOM 846 C CA . LYS A 1 102 ? 3.191 18.247 -6.648 1.00 90.12 102 LYS A CA 1
ATOM 847 C C . LYS A 1 102 ? 4.606 17.792 -6.267 1.00 90.12 102 LYS A C 1
ATOM 849 O O . LYS A 1 102 ? 5.483 18.637 -6.138 1.00 90.12 102 LYS A O 1
ATOM 854 N N . PHE A 1 103 ? 4.817 16.490 -6.084 1.00 88.44 103 PHE A N 1
ATOM 855 C CA . PHE A 1 103 ? 6.075 15.910 -5.616 1.00 88.44 103 PHE A CA 1
ATOM 856 C C . PHE A 1 103 ? 6.768 15.086 -6.703 1.00 88.44 103 PHE A C 1
ATOM 858 O O . PHE A 1 103 ? 6.121 14.488 -7.576 1.00 88.44 103 PHE A O 1
ATOM 865 N N . GLU A 1 104 ? 8.093 14.997 -6.613 1.00 88.19 104 GLU A N 1
ATOM 866 C CA . GLU A 1 104 ? 8.873 14.066 -7.428 1.00 88.19 104 GLU A CA 1
ATOM 867 C C . GLU A 1 104 ? 8.711 12.625 -6.940 1.00 88.19 104 GLU A C 1
ATOM 869 O O . GLU A 1 104 ? 8.520 12.363 -5.752 1.00 88.19 104 GLU A O 1
ATOM 874 N N . PHE A 1 105 ? 8.842 11.661 -7.854 1.00 84.56 105 PHE A N 1
ATOM 875 C CA . PHE A 1 105 ? 8.723 10.245 -7.502 1.00 84.56 105 PHE A CA 1
ATOM 876 C C . PHE A 1 105 ? 9.761 9.809 -6.462 1.00 84.56 105 PHE A C 1
ATOM 878 O O . PHE A 1 105 ? 9.418 9.158 -5.480 1.00 84.56 105 PHE A O 1
ATOM 885 N N . GLU A 1 106 ? 11.023 10.196 -6.657 1.00 87.31 106 GLU A N 1
ATOM 886 C CA . GLU A 1 106 ? 12.112 9.846 -5.739 1.00 87.31 106 GLU A CA 1
ATOM 887 C C . GLU A 1 106 ? 11.925 10.457 -4.349 1.00 87.31 106 GLU A C 1
ATOM 889 O O . GLU A 1 106 ? 12.305 9.853 -3.347 1.00 87.31 106 GLU A O 1
ATOM 894 N N . GLU A 1 107 ? 11.331 11.648 -4.276 1.00 91.81 107 GLU A N 1
ATOM 895 C CA . GLU A 1 107 ? 11.011 12.303 -3.010 1.00 91.81 107 GLU A CA 1
ATOM 896 C C . GLU A 1 107 ? 9.951 11.500 -2.249 1.00 91.81 107 GLU A C 1
ATOM 898 O O . GLU A 1 107 ? 10.121 11.191 -1.069 1.00 91.81 107 GLU A O 1
ATOM 903 N N . LEU A 1 108 ? 8.892 11.089 -2.952 1.00 93.31 108 LEU A N 1
ATOM 904 C CA . LEU A 1 108 ? 7.818 10.267 -2.399 1.00 93.31 108 LEU A CA 1
ATOM 905 C C . LEU A 1 108 ? 8.314 8.897 -1.940 1.00 93.31 108 LEU A C 1
ATOM 907 O O . LEU A 1 108 ? 7.894 8.441 -0.881 1.00 93.31 108 LEU A O 1
ATOM 911 N N . LEU A 1 109 ? 9.225 8.265 -2.683 1.00 92.94 109 LEU A N 1
ATOM 912 C CA . LEU A 1 109 ? 9.832 7.000 -2.266 1.00 92.94 109 LEU A CA 1
ATOM 913 C C . LEU A 1 109 ? 10.599 7.148 -0.950 1.00 92.94 109 LEU A C 1
ATOM 915 O O . LEU A 1 109 ? 10.316 6.422 -0.003 1.00 92.94 109 LEU A O 1
ATOM 919 N N . LYS A 1 110 ? 11.484 8.146 -0.841 1.00 96.12 110 LYS A N 1
ATOM 920 C CA . LYS A 1 110 ? 12.245 8.392 0.398 1.00 96.12 110 LYS A CA 1
ATOM 921 C C . LYS A 1 110 ? 11.325 8.643 1.591 1.00 96.12 110 LYS A C 1
ATOM 923 O O . LYS A 1 110 ? 11.563 8.132 2.682 1.00 96.12 110 LYS A O 1
ATOM 928 N N . MET A 1 111 ? 10.269 9.430 1.395 1.00 97.12 111 MET A N 1
ATOM 929 C CA . MET A 1 111 ? 9.287 9.699 2.447 1.00 97.12 111 MET A CA 1
ATOM 930 C C . MET A 1 111 ? 8.493 8.441 2.837 1.00 97.12 111 MET A C 1
ATOM 932 O O . MET A 1 111 ? 8.213 8.246 4.021 1.00 97.12 111 MET A O 1
ATOM 936 N N . ALA A 1 112 ? 8.138 7.591 1.870 1.00 97.19 112 ALA A N 1
ATOM 937 C CA . ALA A 1 112 ? 7.431 6.339 2.120 1.00 97.19 112 ALA A CA 1
ATOM 938 C C . ALA A 1 112 ? 8.305 5.333 2.884 1.00 97.19 112 ALA A C 1
ATOM 940 O O . ALA A 1 112 ? 7.819 4.750 3.851 1.00 97.19 112 ALA A O 1
ATOM 941 N N . ASP A 1 113 ? 9.586 5.202 2.527 1.00 97.62 113 ASP A N 1
ATOM 942 C CA . ASP A 1 113 ? 10.539 4.323 3.221 1.00 97.62 113 ASP A CA 1
ATOM 943 C C . ASP A 1 113 ? 10.690 4.725 4.696 1.00 97.62 113 ASP A C 1
ATOM 945 O O . ASP A 1 113 ? 10.584 3.891 5.595 1.00 97.62 113 ASP A O 1
ATOM 949 N N . LEU A 1 114 ? 10.826 6.027 4.975 1.00 98.25 114 LEU A N 1
ATOM 950 C CA . LEU A 1 114 ? 10.872 6.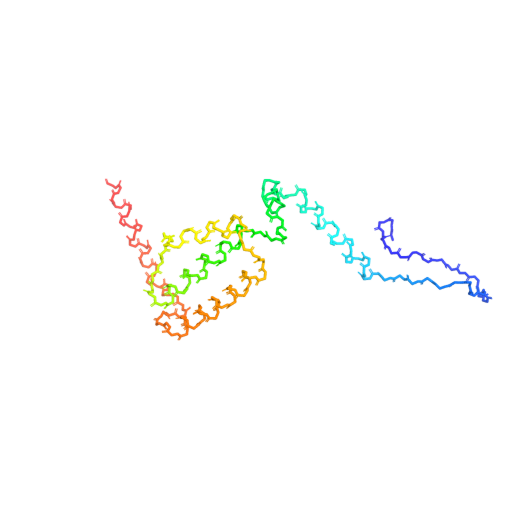534 6.352 1.00 98.25 114 LEU A CA 1
ATOM 951 C C . LEU A 1 114 ? 9.591 6.204 7.133 1.00 98.25 114 LEU A C 1
ATOM 953 O O . LEU A 1 114 ? 9.650 5.834 8.307 1.00 98.25 114 LEU A O 1
ATOM 957 N N . LYS A 1 115 ? 8.425 6.327 6.489 1.00 98.12 115 LYS A N 1
ATOM 958 C CA . LYS A 1 115 ? 7.13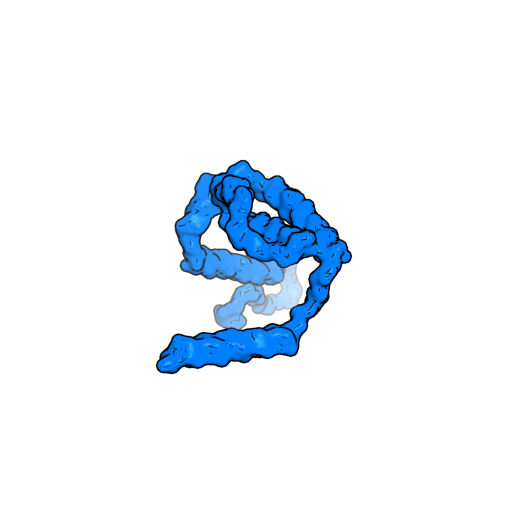4 5.976 7.097 1.00 98.12 115 LYS A CA 1
ATOM 959 C C . LYS A 1 115 ? 6.991 4.474 7.320 1.00 98.12 115 LYS A C 1
ATOM 961 O O . LYS A 1 115 ? 6.377 4.079 8.306 1.00 98.12 115 LYS A O 1
ATOM 966 N N . GLN A 1 116 ? 7.558 3.647 6.450 1.00 98.19 116 GLN A N 1
ATOM 967 C CA . GLN A 1 116 ? 7.579 2.202 6.634 1.00 98.19 116 GLN A CA 1
ATOM 968 C C . GLN A 1 116 ? 8.398 1.817 7.870 1.00 98.19 116 GLN A C 1
ATOM 970 O O . GLN A 1 116 ? 7.883 1.098 8.722 1.00 98.19 116 GLN A O 1
ATOM 975 N N . THR A 1 117 ? 9.602 2.369 8.038 1.00 98.38 117 THR A N 1
ATOM 976 C CA . THR A 1 117 ? 10.408 2.138 9.252 1.00 98.38 117 THR A CA 1
ATOM 977 C C . THR A 1 117 ? 9.694 2.631 10.516 1.00 98.38 117 THR A C 1
ATOM 979 O O . THR A 1 117 ? 9.712 1.965 11.554 1.00 98.38 117 THR A O 1
ATOM 982 N N . GLU A 1 118 ? 9.019 3.785 10.446 1.00 98.31 118 GLU A N 1
ATOM 983 C CA . GLU A 1 118 ? 8.208 4.292 11.561 1.00 98.31 118 GLU A CA 1
ATOM 984 C C . GLU A 1 118 ? 7.042 3.348 11.901 1.00 98.31 118 GLU A C 1
ATOM 986 O O . GLU A 1 118 ? 6.752 3.129 13.078 1.00 98.31 118 GLU A O 1
ATOM 991 N N . MET A 1 119 ? 6.378 2.792 10.886 1.00 98.12 119 MET A N 1
ATOM 992 C CA . MET A 1 119 ? 5.300 1.820 11.054 1.00 98.12 119 MET A CA 1
ATOM 993 C C . MET A 1 119 ? 5.811 0.547 11.732 1.00 98.12 119 MET A C 1
ATOM 995 O O . MET A 1 119 ? 5.202 0.105 12.701 1.00 98.12 119 MET A O 1
ATOM 999 N N . GLU A 1 120 ? 6.926 -0.013 11.269 1.00 97.88 120 GLU A N 1
ATOM 1000 C CA . GLU A 1 120 ? 7.541 -1.203 11.872 1.00 97.88 120 GLU A CA 1
ATOM 1001 C C . GLU A 1 120 ? 7.851 -0.963 13.355 1.00 97.88 120 GLU A C 1
ATOM 1003 O O . GLU A 1 120 ? 7.370 -1.700 14.216 1.00 97.88 120 GLU A O 1
ATOM 1008 N N . SER A 1 121 ? 8.512 0.155 13.667 1.00 98.00 121 SER A N 1
ATOM 1009 C CA . SER A 1 121 ? 8.820 0.544 15.052 1.00 98.00 121 SER A CA 1
ATOM 1010 C C . SER A 1 121 ? 7.560 0.730 15.912 1.00 98.00 121 SER A C 1
ATOM 1012 O O . SER A 1 121 ? 7.553 0.412 17.102 1.00 98.00 121 SER A O 1
ATOM 1014 N N . ALA A 1 122 ? 6.477 1.258 15.330 1.00 97.75 122 ALA A N 1
ATOM 1015 C CA . ALA A 1 122 ? 5.208 1.437 16.029 1.00 97.75 122 ALA A CA 1
ATOM 1016 C C . ALA A 1 122 ? 4.570 0.100 16.425 1.00 97.75 122 ALA A C 1
ATOM 1018 O O . ALA A 1 122 ? 3.972 0.020 17.497 1.00 97.75 122 ALA A O 1
ATOM 1019 N N . PHE A 1 123 ? 4.690 -0.932 15.586 1.00 96.56 123 PHE A N 1
ATOM 1020 C CA . PHE A 1 123 ? 4.172 -2.266 15.888 1.00 96.56 123 PHE A CA 1
ATOM 1021 C C . PHE A 1 123 ? 5.079 -3.046 16.841 1.00 96.56 123 PHE A C 1
ATOM 1023 O O . PHE A 1 123 ? 4.553 -3.687 17.745 1.00 96.56 123 PHE A O 1
ATOM 1030 N N . GLU A 1 124 ? 6.404 -2.914 16.733 1.00 96.44 124 GLU A N 1
ATOM 1031 C CA . GLU A 1 124 ? 7.355 -3.507 17.692 1.00 96.44 124 GLU A CA 1
ATOM 1032 C C . GLU A 1 124 ? 7.117 -3.033 19.133 1.00 96.44 124 GLU A C 1
ATOM 1034 O O . GLU A 1 124 ? 7.283 -3.790 20.087 1.00 96.44 124 GLU A O 1
ATOM 1039 N N . GLN A 1 125 ? 6.716 -1.771 19.298 1.00 95.81 125 GLN A N 1
ATOM 1040 C CA . GLN A 1 125 ? 6.412 -1.172 20.601 1.00 95.81 125 GLN A CA 1
ATOM 1041 C C . GLN A 1 125 ? 4.932 -1.301 20.985 1.00 95.81 125 GLN A C 1
ATOM 1043 O O . GLN A 1 125 ? 4.525 -0.869 22.069 1.00 95.81 125 GLN A O 1
ATOM 1048 N N . SER A 1 126 ? 4.103 -1.853 20.098 1.00 96.75 126 SER A N 1
ATOM 1049 C CA . SER A 1 126 ? 2.675 -1.974 20.343 1.00 96.75 126 SER A CA 1
ATOM 1050 C C . SER A 1 126 ? 2.378 -3.110 21.315 1.00 96.75 126 SER A C 1
ATOM 1052 O O . SER A 1 126 ? 3.070 -4.115 21.393 1.00 96.75 126 SER A O 1
ATOM 1054 N N . SER A 1 127 ? 1.2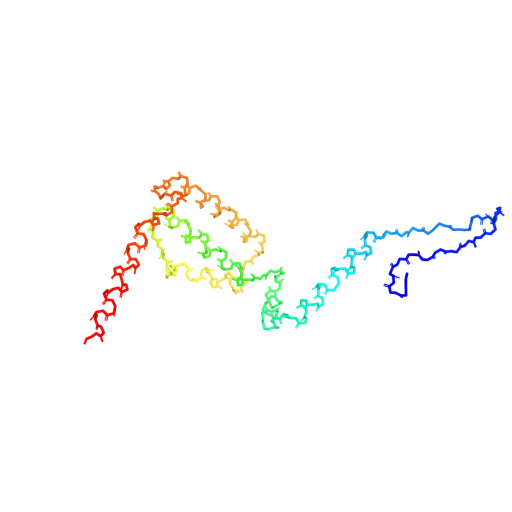77 -2.960 22.044 1.00 95.56 127 SER A N 1
ATOM 1055 C CA . SER A 1 127 ? 0.688 -4.030 22.864 1.00 95.56 127 SER A CA 1
ATOM 1056 C C . SER A 1 127 ? -0.526 -4.664 22.185 1.00 95.56 127 SER A C 1
ATOM 1058 O O . SER A 1 127 ? -1.371 -5.264 22.849 1.00 95.56 127 SER A O 1
ATOM 1060 N N . LEU A 1 128 ? -0.674 -4.459 20.874 1.00 94.62 128 LEU A N 1
ATOM 1061 C CA . LEU A 1 128 ? -1.632 -5.210 20.077 1.00 94.62 128 LEU A CA 1
ATOM 1062 C C . LEU A 1 128 ? -1.152 -6.663 19.943 1.00 94.62 128 LEU A C 1
ATOM 1064 O O . LEU A 1 128 ? 0.047 -6.887 19.805 1.00 94.62 128 LEU A O 1
ATOM 1068 N N . PRO A 1 129 ? -2.063 -7.644 19.996 1.00 92.94 129 PRO A N 1
ATOM 1069 C CA . PRO A 1 129 ? -1.694 -9.035 19.783 1.00 92.94 129 PRO A CA 1
ATOM 1070 C C . PRO A 1 129 ? -1.352 -9.285 18.309 1.00 92.94 129 PRO A C 1
ATOM 1072 O O . PRO A 1 129 ? -1.955 -8.682 17.419 1.00 92.94 129 PRO A O 1
ATOM 1075 N N . ASP A 1 130 ? -0.455 -10.240 18.054 1.00 91.06 130 ASP A N 1
ATOM 1076 C CA . ASP A 1 130 ? -0.080 -10.654 16.692 1.00 91.06 130 ASP A CA 1
ATOM 1077 C C . ASP A 1 130 ? -1.263 -11.228 15.905 1.00 91.06 130 ASP A C 1
ATOM 1079 O O . ASP A 1 130 ? -1.315 -11.158 14.676 1.00 91.06 130 ASP A O 1
ATOM 1083 N N . THR A 1 131 ? -2.227 -11.819 16.615 1.00 94.00 131 THR A N 1
ATOM 1084 C CA . THR A 1 131 ? -3.425 -12.408 16.021 1.00 94.00 131 THR A CA 1
ATOM 1085 C C . THR A 1 131 ? -4.683 -11.950 16.756 1.00 94.00 131 THR A C 1
ATOM 1087 O O . THR A 1 131 ? -4.656 -11.744 17.972 1.00 94.00 131 THR A O 1
ATOM 1090 N N . PRO A 1 132 ? -5.798 -11.755 16.033 1.00 93.00 132 PRO A N 1
ATOM 1091 C CA . PRO A 1 132 ? -7.061 -11.388 16.652 1.00 93.00 132 PRO A CA 1
ATOM 1092 C C . PRO A 1 132 ? -7.663 -12.565 17.431 1.00 93.00 132 PRO A C 1
ATOM 1094 O O . PRO A 1 132 ? -7.554 -13.718 17.016 1.00 93.00 132 PRO A O 1
ATOM 1097 N N . ASP A 1 133 ? -8.375 -12.263 18.517 1.00 96.25 133 ASP A N 1
ATOM 1098 C CA . ASP A 1 133 ? -9.161 -13.251 19.259 1.00 96.25 133 ASP A CA 1
ATOM 1099 C C . ASP A 1 133 ? -10.407 -13.653 18.452 1.00 96.25 133 ASP A C 1
ATOM 1101 O O . ASP A 1 133 ? -11.401 -12.923 18.373 1.00 96.25 133 ASP A O 1
ATOM 1105 N N . LEU A 1 134 ? -10.334 -14.820 17.812 1.00 96.56 134 LEU A N 1
ATOM 1106 C CA . LEU A 1 134 ? -11.399 -15.326 16.950 1.00 96.56 134 LEU A CA 1
ATOM 1107 C C . LEU A 1 134 ? -12.644 -15.755 17.733 1.00 96.56 134 LEU A C 1
ATOM 1109 O O . LEU A 1 134 ? -13.751 -15.636 17.204 1.00 96.56 134 LEU A O 1
ATOM 1113 N N . GLU A 1 135 ? -12.498 -16.231 18.971 1.00 97.31 135 GLU A N 1
ATOM 1114 C CA . GLU A 1 135 ? -13.642 -16.624 19.801 1.00 97.31 135 GLU A CA 1
ATOM 1115 C C . GLU A 1 135 ? -14.461 -15.391 20.179 1.00 97.31 135 GLU A C 1
ATOM 1117 O O . GLU A 1 135 ? -15.676 -15.361 19.953 1.00 97.31 135 GLU A O 1
ATOM 1122 N N . LEU A 1 136 ? -13.783 -14.331 20.634 1.00 96.81 136 LEU A N 1
ATOM 1123 C CA . LEU A 1 136 ? -14.413 -13.050 20.945 1.00 96.81 136 LEU A CA 1
ATOM 1124 C C . LEU A 1 136 ? -15.117 -12.445 19.723 1.00 96.81 136 LEU A C 1
ATOM 1126 O O . LEU A 1 136 ? -16.240 -11.947 19.837 1.00 96.81 136 LEU A O 1
ATOM 1130 N N . ILE A 1 137 ? -14.476 -12.478 18.550 1.00 97.00 137 ILE A N 1
ATOM 1131 C CA . ILE A 1 137 ? -15.057 -11.942 17.309 1.00 97.00 137 ILE A CA 1
ATOM 1132 C C . ILE A 1 137 ? -16.313 -12.720 16.906 1.00 97.00 137 ILE A C 1
ATOM 1134 O O . ILE A 1 137 ? -17.316 -12.110 16.516 1.00 97.00 137 ILE A O 1
ATOM 1138 N N . ASN A 1 138 ? -16.282 -14.050 17.001 1.00 97.62 138 ASN A N 1
ATOM 1139 C CA . ASN A 1 138 ? -17.421 -14.895 16.652 1.00 97.62 138 ASN A CA 1
ATOM 1140 C C . ASN A 1 138 ? -18.602 -14.672 17.605 1.00 97.62 138 ASN A C 1
ATOM 1142 O O . ASN A 1 138 ? -19.727 -14.463 17.138 1.00 97.62 138 ASN A O 1
ATOM 1146 N N . ASP A 1 139 ? -18.350 -14.633 18.916 1.00 98.06 139 ASP A N 1
ATOM 1147 C CA . ASP A 1 139 ? -19.372 -14.320 19.921 1.00 98.06 139 ASP A CA 1
ATOM 1148 C C . ASP A 1 139 ? -19.983 -12.927 19.692 1.00 98.06 139 ASP A C 1
ATOM 1150 O O . ASP A 1 139 ? -21.208 -12.770 19.630 1.00 98.06 139 ASP A O 1
ATOM 1154 N N . LEU A 1 140 ? -19.140 -11.911 19.478 1.00 97.56 140 LEU A N 1
ATOM 1155 C CA . LEU A 1 140 ? -19.600 -10.555 19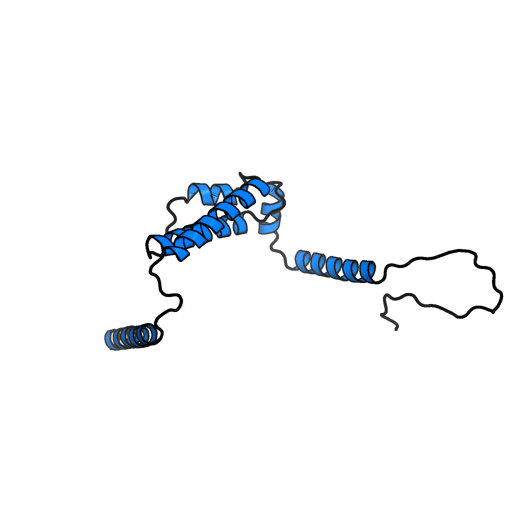.185 1.00 97.56 140 LEU A CA 1
ATOM 1156 C C . LEU A 1 140 ? -20.474 -10.519 17.925 1.00 97.56 140 LEU A C 1
ATOM 1158 O O . LEU A 1 140 ? -21.523 -9.872 17.918 1.00 97.56 140 LEU A O 1
ATOM 1162 N N . THR A 1 141 ? -20.072 -11.234 16.875 1.00 97.38 141 THR A N 1
ATOM 1163 C CA . THR A 1 141 ? -20.827 -11.319 15.618 1.00 97.38 141 THR A CA 1
ATOM 1164 C C . THR A 1 141 ? -22.206 -11.936 15.837 1.00 97.38 141 THR A C 1
ATOM 1166 O O . THR A 1 141 ? -23.196 -11.414 15.316 1.00 97.38 141 THR A O 1
ATOM 1169 N N . TYR A 1 142 ? -22.291 -13.014 16.621 1.00 96.88 142 TYR A N 1
ATOM 1170 C CA . TYR A 1 142 ? -23.566 -13.631 16.981 1.00 96.88 142 TYR A CA 1
ATOM 1171 C C . TYR A 1 142 ? -24.459 -12.654 17.752 1.00 96.88 142 TYR A C 1
ATOM 1173 O O . TYR A 1 142 ? -25.589 -12.408 17.329 1.00 96.88 142 TYR A O 1
ATOM 1181 N N . ARG A 1 143 ? -23.941 -12.022 18.814 1.00 97.44 143 ARG A N 1
ATOM 1182 C CA . ARG A 1 143 ? -24.705 -11.068 19.638 1.00 97.44 143 ARG A CA 1
ATOM 1183 C C . ARG A 1 143 ? -25.240 -9.884 18.839 1.00 97.44 143 ARG A C 1
ATOM 1185 O O . ARG A 1 143 ? -26.386 -9.482 19.029 1.00 97.44 143 ARG A O 1
ATOM 1192 N N . LEU A 1 144 ? -24.429 -9.327 17.938 1.00 97.06 144 LEU A N 1
ATOM 1193 C CA . LEU A 1 144 ? -24.855 -8.225 17.070 1.00 97.06 144 LEU A CA 1
ATOM 1194 C C . LEU A 1 144 ? -25.988 -8.650 16.129 1.00 97.06 144 LEU A C 1
ATOM 1196 O O . LEU A 1 144 ? -26.934 -7.887 15.933 1.00 97.06 144 LEU A O 1
ATOM 1200 N N . ARG A 1 145 ? -25.913 -9.862 15.566 1.00 96.31 145 ARG A N 1
ATOM 1201 C CA . ARG A 1 145 ? -26.959 -10.404 14.688 1.00 96.31 145 ARG A CA 1
ATOM 1202 C C . ARG A 1 145 ? -28.241 -10.719 15.451 1.00 96.31 145 ARG A C 1
ATOM 1204 O O . ARG A 1 145 ? -29.299 -10.293 15.008 1.00 96.31 145 ARG A O 1
ATOM 1211 N N . ASP A 1 146 ? -28.147 -11.419 16.580 1.00 96.31 146 ASP A N 1
ATOM 1212 C CA . ASP A 1 146 ? -29.296 -11.756 17.431 1.00 96.31 146 ASP A CA 1
ATOM 1213 C C . ASP A 1 146 ? -30.066 -10.492 17.836 1.00 96.31 146 ASP A C 1
ATOM 1215 O O . ASP A 1 146 ? -31.276 -10.413 17.635 1.00 96.31 146 ASP A O 1
ATOM 1219 N N . LYS A 1 147 ? -29.347 -9.451 18.280 1.00 96.81 147 LYS A N 1
ATOM 1220 C CA . LYS A 1 147 ? -29.946 -8.146 18.575 1.00 96.81 147 LYS A CA 1
ATOM 1221 C C . LYS A 1 147 ? -30.637 -7.532 17.353 1.00 96.81 147 LYS A C 1
ATOM 1223 O O . LYS A 1 147 ? -31.785 -7.121 17.448 1.00 96.81 147 LYS A O 1
ATOM 1228 N N . PHE A 1 148 ? -29.961 -7.486 16.205 1.00 96.44 148 PHE A N 1
ATOM 1229 C CA . PHE A 1 148 ? -30.517 -6.888 14.987 1.00 96.44 148 PHE A CA 1
ATOM 1230 C C . PHE A 1 148 ? -31.800 -7.575 14.501 1.00 96.44 148 PHE A C 1
ATOM 1232 O O . PHE A 1 148 ? -32.674 -6.903 13.956 1.00 96.44 148 PHE A O 1
ATOM 1239 N N . TYR A 1 149 ? -31.910 -8.897 14.658 1.00 95.00 149 TYR A N 1
ATOM 1240 C CA . TYR A 1 149 ? -33.115 -9.630 14.270 1.00 95.00 149 TYR A CA 1
ATOM 1241 C C . TYR A 1 149 ? -34.242 -9.497 15.295 1.00 95.00 149 TYR A C 1
ATOM 1243 O O . TYR A 1 149 ? -35.387 -9.360 14.882 1.00 95.00 149 TYR A O 1
ATOM 1251 N N . LYS A 1 150 ? -33.931 -9.453 16.596 1.00 92.88 150 LYS A N 1
ATOM 1252 C CA . LYS A 1 150 ? -34.927 -9.205 17.653 1.00 92.88 150 LYS A CA 1
ATOM 1253 C C . LYS A 1 150 ? -35.503 -7.791 17.613 1.00 92.88 150 LYS A C 1
ATOM 1255 O O . LYS A 1 150 ? -36.688 -7.625 17.839 1.00 92.88 150 LYS A O 1
ATOM 1260 N N . ASP A 1 151 ? -34.696 -6.787 17.270 1.00 86.25 151 ASP A N 1
ATOM 1261 C CA . ASP A 1 151 ? -35.154 -5.395 17.113 1.00 86.25 151 ASP A CA 1
ATOM 1262 C C . ASP A 1 151 ? -36.052 -5.196 15.863 1.00 86.25 151 ASP A C 1
ATOM 1264 O O . ASP A 1 151 ? -36.557 -4.096 15.630 1.00 86.25 151 ASP A O 1
ATOM 1268 N N . LYS A 1 152 ? -36.208 -6.228 15.019 1.00 71.50 152 LYS A N 1
ATOM 1269 C CA . LYS A 1 152 ? -37.045 -6.222 13.808 1.00 71.50 152 LYS A CA 1
ATOM 1270 C C . LYS A 1 152 ? -38.366 -6.989 13.950 1.00 71.50 152 LYS A C 1
ATOM 1272 O O . LYS A 1 152 ? -39.146 -6.957 12.996 1.00 71.50 152 LYS A O 1
ATOM 1277 N N . GLU A 1 153 ? -38.590 -7.671 15.072 1.00 54.78 153 GLU A N 1
ATOM 1278 C CA . GLU A 1 153 ? -39.897 -8.228 15.467 1.00 54.78 153 GLU A CA 1
ATOM 1279 C C . GLU A 1 153 ? -40.727 -7.176 16.214 1.00 54.78 153 GLU A C 1
ATOM 1281 O O . GLU A 1 153 ? -41.956 -7.136 15.972 1.00 54.78 153 GLU A O 1
#

Secondary structure (DSSP, 8-state):
-TT--S-------TTPPP-------HHHHHHHHHHHHHHHHHHHHS-HHHHHHHHHTT-SS-HHHHHHHHHHHHHHHHHHHH-----S-TTHHHHHHHHTT-S-HHHHHHHHHHHHHHHHHHHHT--S-SS--HHHHHHHHHHHHHHHHHTT-

Foldseek 3Di:
DVPDPDDDDDDDDPPDDDPDDDDDDPVVVVVVVVVVVVVVVCVVPDDVVQVVQCVVLVAVDRLLVLLVLVVVLVQLLCCLAVVDRCPPDPPVVVSVCSNNNVDHPVVSVVVSVVSNVSSVVSNVPGPDDPDDDPVVVVVVVVVVVVVVVVVVD

pLDDT: mean 88.63, std 10.91, range [52.5, 98.38]

Sequence (153 aa):
GKDSNDICLSSIPKDTKQEALMYFNRNGYSTYCKEFREYWDWVDKRNDDRYGNTKSHGKNYDSKNMMHVFRLLEMAIEIGKEKKVNVKRPNREFLLDIKAGKFEFEELLKMADLKQTEMESAFEQSSLPDTPDLELINDLTYRLRDKFYKDKE